Protein AF-A0A0N4X5S5-F1 (afdb_monomer)

Structure (mmCIF, N/CA/C/O backbone):
data_AF-A0A0N4X5S5-F1
#
_entry.id   AF-A0A0N4X5S5-F1
#
loop_
_atom_site.group_PDB
_atom_site.id
_atom_site.type_symbol
_atom_site.label_atom_id
_atom_site.label_alt_id
_atom_site.label_comp_id
_atom_site.label_asym_id
_atom_site.label_entity_id
_atom_site.label_seq_id
_atom_site.pdbx_PDB_ins_code
_atom_site.Cartn_x
_atom_site.Cartn_y
_atom_site.Cartn_z
_atom_site.occupancy
_atom_site.B_iso_or_equiv
_atom_site.auth_seq_id
_atom_site.auth_comp_id
_atom_site.auth_asym_id
_atom_site.auth_atom_id
_atom_site.pdbx_PDB_model_num
ATOM 1 N N . LEU A 1 1 ? -93.868 33.308 18.381 1.00 47.59 1 LEU A N 1
ATOM 2 C CA . LEU A 1 1 ? -93.557 31.931 17.943 1.00 47.59 1 LEU A CA 1
ATOM 3 C C . LEU A 1 1 ? -93.140 31.951 16.475 1.00 47.59 1 LEU A C 1
ATOM 5 O O . LEU A 1 1 ? -93.977 32.289 15.654 1.00 47.59 1 LEU A O 1
ATOM 9 N N . ALA A 1 2 ? -91.880 31.619 16.180 1.00 35.88 2 ALA A N 1
ATOM 10 C CA . ALA A 1 2 ? -91.404 30.856 15.012 1.00 35.88 2 ALA A CA 1
ATOM 11 C C . ALA A 1 2 ? -89.871 30.658 15.165 1.00 35.88 2 ALA A C 1
ATOM 13 O O . ALA A 1 2 ? -89.219 31.584 15.652 1.00 35.88 2 ALA A O 1
ATOM 14 N N . PRO A 1 3 ? -89.287 29.486 14.841 1.00 42.28 3 PRO A N 1
ATOM 15 C CA . PRO A 1 3 ? -87.918 29.130 15.219 1.00 42.28 3 PRO A CA 1
ATOM 16 C C . PRO A 1 3 ? -86.867 29.474 14.148 1.00 42.28 3 PRO A C 1
ATOM 18 O O . PRO A 1 3 ? -87.137 29.455 12.951 1.00 42.28 3 PRO A O 1
ATOM 21 N N . SER A 1 4 ? -85.646 29.759 14.612 1.00 39.09 4 SER A N 1
ATOM 22 C CA . SER A 1 4 ? -84.446 30.024 13.806 1.00 39.09 4 SER A CA 1
ATOM 23 C C . SER A 1 4 ? -83.928 28.745 13.134 1.00 39.09 4 SER A C 1
ATOM 25 O O . SER A 1 4 ? -83.762 27.715 13.790 1.00 39.09 4 SER A O 1
ATOM 27 N N . ILE A 1 5 ? -83.679 28.807 11.822 1.00 48.16 5 ILE A N 1
ATOM 28 C CA . ILE A 1 5 ? -83.223 27.675 11.008 1.00 48.16 5 ILE A CA 1
ATOM 29 C C . ILE A 1 5 ? -81.696 27.554 11.081 1.00 48.16 5 ILE A C 1
ATOM 31 O O . ILE A 1 5 ? -80.940 28.465 10.752 1.00 48.16 5 ILE A O 1
ATOM 35 N N . SER A 1 6 ? -81.280 26.365 11.508 1.00 49.44 6 SER A N 1
ATOM 36 C CA . SER A 1 6 ? -79.923 25.834 11.620 1.00 49.44 6 SER A CA 1
ATOM 37 C C . SER A 1 6 ? -79.127 25.882 10.308 1.00 49.44 6 SER A C 1
ATOM 39 O O . SER A 1 6 ? -79.422 25.138 9.374 1.00 49.44 6 SER A O 1
ATOM 41 N N . GLY A 1 7 ? -78.023 26.632 10.297 1.00 42.47 7 GLY A N 1
ATOM 42 C CA . GLY A 1 7 ? -76.936 26.487 9.326 1.00 42.47 7 GLY A CA 1
ATOM 43 C C . GLY A 1 7 ? -75.689 25.904 9.995 1.00 42.47 7 GLY A C 1
ATOM 44 O O . GLY A 1 7 ? -74.852 26.649 10.501 1.00 42.47 7 GLY A O 1
ATOM 45 N N . LYS A 1 8 ? -75.542 24.573 10.022 1.00 47.47 8 LYS A N 1
ATOM 46 C CA . LYS A 1 8 ? -74.295 23.926 10.468 1.00 47.47 8 LYS A CA 1
ATOM 47 C C . LYS A 1 8 ? -73.219 24.129 9.400 1.00 47.47 8 LYS A C 1
ATOM 49 O O . LYS A 1 8 ? -73.196 23.430 8.392 1.00 47.47 8 LYS A O 1
ATOM 54 N N . ARG A 1 9 ? -72.309 25.076 9.630 1.00 46.56 9 ARG A N 1
ATOM 55 C CA . ARG A 1 9 ? -71.082 25.226 8.838 1.00 46.56 9 ARG A CA 1
ATOM 56 C C . ARG A 1 9 ? -70.149 24.056 9.165 1.00 46.56 9 ARG A C 1
ATOM 58 O O . ARG A 1 9 ? -69.633 23.968 10.277 1.00 46.56 9 ARG A O 1
ATOM 65 N N . MET A 1 10 ? -69.975 23.140 8.214 1.00 41.19 10 MET A N 1
ATOM 66 C CA . MET A 1 10 ? -69.035 22.021 8.309 1.00 41.19 10 MET A CA 1
ATOM 67 C C . MET A 1 10 ? -67.613 22.572 8.480 1.00 41.19 10 MET A C 1
ATOM 69 O O . MET A 1 10 ? -67.141 23.364 7.664 1.00 41.19 10 MET A O 1
ATOM 73 N N . ARG A 1 11 ? -66.955 22.204 9.582 1.00 48.44 11 ARG A N 1
ATOM 74 C CA . ARG A 1 11 ? -65.577 22.597 9.884 1.00 48.44 11 ARG A CA 1
ATOM 75 C C . ARG A 1 11 ? -64.649 21.724 9.033 1.00 48.44 11 ARG A C 1
ATOM 77 O O . ARG A 1 11 ? -64.509 20.538 9.303 1.00 48.44 11 ARG A O 1
ATOM 84 N N . VAL A 1 12 ? -64.061 22.300 7.987 1.00 49.59 12 VAL A N 1
ATOM 85 C CA . VAL A 1 12 ? -62.949 21.689 7.246 1.00 49.59 12 VAL A CA 1
ATOM 86 C C . VAL A 1 12 ? -61.652 22.068 7.949 1.00 49.59 12 VAL A C 1
ATOM 88 O O . VAL A 1 12 ? -61.267 23.235 7.951 1.00 49.59 12 VAL A O 1
ATOM 91 N N . GLU A 1 13 ? -61.009 21.097 8.596 1.00 46.75 13 GLU A N 1
ATOM 92 C CA . GLU A 1 13 ? -59.656 21.282 9.121 1.00 46.75 13 GLU A CA 1
ATOM 93 C C . GLU A 1 13 ? -58.636 21.081 7.992 1.00 46.75 13 GLU A C 1
ATOM 95 O O . GLU A 1 13 ? -58.776 20.142 7.201 1.00 46.75 13 GLU A O 1
ATOM 100 N N . PRO A 1 14 ? -57.622 21.954 7.871 1.00 50.28 14 PRO A N 1
ATOM 101 C CA . PRO A 1 14 ? -56.603 21.797 6.849 1.00 50.28 14 PRO A CA 1
ATOM 102 C C . PRO A 1 14 ? -55.792 20.526 7.122 1.00 50.28 14 PRO A C 1
ATOM 104 O O . PRO A 1 14 ? -55.225 20.346 8.200 1.00 50.28 14 PRO A O 1
ATOM 107 N N . ILE A 1 15 ? -55.714 19.649 6.121 1.00 47.47 15 ILE A N 1
ATOM 108 C CA . ILE A 1 15 ? -54.842 18.475 6.153 1.00 47.47 15 ILE A CA 1
ATOM 109 C C . ILE A 1 15 ? -53.401 18.992 6.155 1.00 47.47 15 ILE A C 1
ATOM 111 O O . ILE A 1 15 ? -52.906 19.496 5.148 1.00 47.47 15 ILE A O 1
ATOM 115 N N . SER A 1 16 ? -52.723 18.893 7.299 1.00 51.44 16 SER A N 1
ATOM 116 C CA . SER A 1 16 ? -51.301 19.215 7.395 1.00 51.44 16 SER A CA 1
ATOM 117 C C . SER A 1 16 ? -50.502 18.106 6.714 1.00 51.44 16 SER A C 1
ATOM 119 O O . SER A 1 16 ? -50.190 17.074 7.313 1.00 51.44 16 SER A O 1
ATOM 121 N N . ILE A 1 17 ? -50.192 18.300 5.432 1.00 56.28 17 ILE A N 1
ATOM 122 C CA . ILE A 1 17 ? -49.248 17.442 4.720 1.00 56.28 17 ILE A CA 1
ATOM 123 C C . ILE A 1 17 ? -47.858 17.793 5.250 1.00 56.28 17 ILE A C 1
ATOM 125 O O . ILE A 1 17 ? -47.229 18.760 4.823 1.00 56.28 17 ILE A O 1
ATOM 129 N N . LYS A 1 18 ? -47.371 17.014 6.221 1.00 48.72 18 LYS A N 1
ATOM 130 C CA . LYS A 1 18 ? -45.973 17.083 6.651 1.00 48.72 18 LYS A CA 1
ATOM 131 C C . LYS A 1 18 ? -45.097 16.582 5.505 1.00 48.72 18 LYS A C 1
ATOM 133 O O . LYS A 1 18 ? -44.875 15.381 5.365 1.00 48.72 18 LYS A O 1
ATOM 138 N N . HIS A 1 19 ? -44.588 17.503 4.693 1.00 56.31 19 HIS A N 1
ATOM 139 C CA . HIS A 1 19 ? -43.479 17.221 3.791 1.00 56.31 19 HIS A CA 1
ATOM 140 C C . HIS A 1 19 ? -42.262 16.884 4.658 1.00 56.31 19 HIS A C 1
ATOM 142 O O . HIS A 1 19 ? -41.622 17.763 5.232 1.00 56.31 19 HIS A O 1
ATOM 148 N N . LYS A 1 20 ? -41.974 15.589 4.819 1.00 52.88 20 LYS A N 1
ATOM 149 C CA . LYS A 1 20 ? -40.752 15.129 5.475 1.0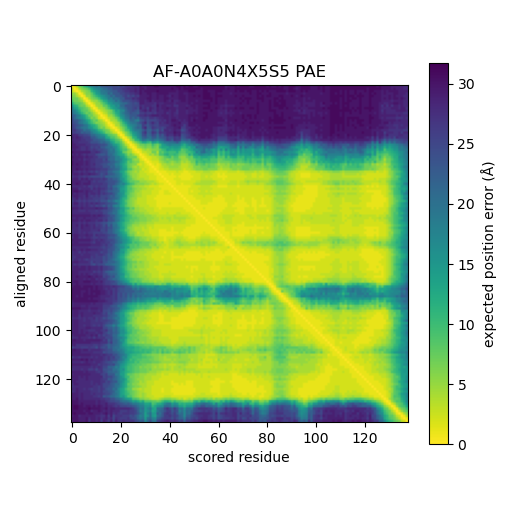0 52.88 20 LYS A CA 1
ATOM 150 C C . LYS A 1 20 ? -39.596 15.439 4.524 1.00 52.88 20 LYS A C 1
ATOM 152 O O . LYS A 1 20 ? -39.409 14.719 3.545 1.00 52.88 20 LYS A O 1
ATOM 157 N N . SER A 1 21 ? -38.888 16.542 4.781 1.00 59.47 21 SER A N 1
ATOM 158 C CA . SER A 1 21 ? -37.667 16.889 4.050 1.00 59.47 21 SER A CA 1
ATOM 159 C C . SER A 1 21 ? -36.728 15.685 4.058 1.00 59.47 21 SER A C 1
ATOM 161 O O . SER A 1 21 ? -36.494 15.083 5.110 1.00 59.47 21 SER A O 1
ATOM 163 N N . ARG A 1 22 ? -36.232 15.293 2.883 1.00 58.66 22 ARG A N 1
ATOM 164 C CA . ARG A 1 22 ? -35.290 14.177 2.712 1.00 58.66 22 ARG A CA 1
ATOM 165 C C . ARG A 1 22 ? -33.859 14.640 2.987 1.00 58.66 22 ARG A C 1
ATOM 167 O O . ARG A 1 22 ? -32.950 14.275 2.255 1.00 58.66 22 ARG A O 1
ATOM 174 N N . ASP A 1 23 ? -33.657 15.396 4.058 1.00 61.41 23 ASP A N 1
ATOM 175 C CA . ASP A 1 23 ? -32.319 15.762 4.514 1.00 61.41 23 ASP A CA 1
ATOM 176 C C . ASP A 1 23 ? -31.816 14.672 5.460 1.00 61.41 23 ASP A C 1
ATOM 178 O O . ASP A 1 23 ? -31.733 14.830 6.677 1.00 61.41 23 ASP A O 1
ATOM 182 N N . THR A 1 24 ? -31.529 13.496 4.901 1.00 64.50 24 THR A N 1
ATOM 183 C CA . THR A 1 24 ? -30.734 12.486 5.604 1.00 64.50 24 THR A CA 1
ATOM 184 C C . THR A 1 24 ? -29.290 12.970 5.651 1.00 64.50 24 THR A C 1
ATOM 186 O O . THR A 1 24 ? -28.489 12.644 4.778 1.00 64.50 24 THR A O 1
ATOM 189 N N . GLN A 1 25 ? -28.963 13.781 6.656 1.00 67.69 25 GLN A N 1
ATOM 190 C CA . GLN A 1 25 ? -27.583 14.138 6.958 1.00 67.69 25 GLN A CA 1
ATOM 191 C C . GLN A 1 25 ? -26.925 12.977 7.713 1.00 67.69 25 GLN A C 1
ATOM 193 O O . GLN A 1 25 ? -27.237 12.714 8.876 1.00 67.69 25 GLN A O 1
ATOM 198 N N . THR A 1 26 ? -26.017 12.260 7.052 1.00 71.88 26 THR A N 1
ATOM 199 C CA . THR A 1 26 ? -25.211 11.217 7.698 1.00 71.88 26 THR A CA 1
ATOM 200 C C . THR A 1 26 ? -24.142 11.881 8.561 1.00 71.88 26 THR A C 1
ATOM 202 O O . THR A 1 26 ? -23.168 12.423 8.044 1.00 71.88 26 THR A O 1
ATOM 205 N N . SER A 1 27 ? -24.319 11.847 9.882 1.00 77.94 27 SER A N 1
ATOM 206 C CA . SER A 1 27 ? -23.278 12.258 10.826 1.00 77.94 27 SER A CA 1
ATOM 207 C C . SER A 1 27 ? -22.281 11.114 11.000 1.00 77.94 27 SER A C 1
ATOM 209 O O . SER A 1 27 ? -22.614 10.063 11.552 1.00 77.94 27 SER A O 1
ATOM 211 N N . VAL A 1 28 ? -21.066 11.293 10.485 1.00 76.81 28 VAL A N 1
ATOM 212 C CA . VAL A 1 28 ? -19.975 10.326 10.635 1.00 76.81 28 VAL A CA 1
ATOM 213 C C . VAL A 1 28 ? -19.130 10.754 11.829 1.00 76.81 28 VAL A C 1
ATOM 215 O O . VAL A 1 28 ? -18.488 11.799 11.807 1.00 76.81 28 VAL A O 1
ATOM 218 N N . GLY A 1 29 ? -19.145 9.950 12.892 1.00 78.94 29 GLY A N 1
ATOM 219 C CA . GLY A 1 29 ? -18.269 10.174 14.039 1.00 78.94 29 GLY A CA 1
ATOM 220 C C . GLY A 1 29 ? -16.797 9.982 13.668 1.00 78.94 29 GLY A C 1
ATOM 221 O O . GLY A 1 29 ? -16.471 9.163 12.810 1.00 78.94 29 GLY A O 1
ATOM 222 N N . LEU A 1 30 ? -15.896 10.682 14.359 1.00 73.88 30 LEU A N 1
ATOM 223 C CA . LEU A 1 30 ? -14.444 10.601 14.127 1.00 73.88 30 LEU A CA 1
ATOM 224 C C . LEU A 1 30 ? -13.908 9.160 14.201 1.00 73.88 30 LEU A C 1
ATOM 226 O O . LEU A 1 30 ? -13.102 8.745 13.378 1.00 73.88 30 LEU A O 1
ATOM 230 N N . THR A 1 31 ? -14.425 8.356 15.131 1.00 76.38 31 THR A N 1
ATOM 231 C CA . THR A 1 31 ? -14.063 6.935 15.270 1.00 76.38 31 THR A CA 1
ATOM 232 C C . THR A 1 31 ? -14.542 6.074 14.101 1.00 76.38 31 THR A C 1
ATOM 234 O O . THR A 1 31 ? -13.938 5.048 13.793 1.00 76.38 31 THR A O 1
ATOM 237 N N . THR A 1 32 ? -15.629 6.475 13.439 1.00 78.81 32 THR A N 1
ATOM 238 C CA . THR A 1 32 ? -16.116 5.831 12.216 1.00 78.81 32 THR A CA 1
ATOM 239 C C . THR A 1 32 ? -15.230 6.208 11.031 1.00 78.81 32 THR A C 1
ATOM 241 O O . THR A 1 32 ? -14.942 5.342 10.206 1.00 78.81 32 THR A O 1
ATOM 244 N N . MET A 1 33 ? -14.741 7.454 10.976 1.00 80.25 33 MET A N 1
ATOM 245 C CA . MET A 1 33 ? -13.810 7.908 9.933 1.00 80.25 33 MET A CA 1
ATOM 246 C C . MET A 1 33 ? -12.498 7.116 9.943 1.00 80.25 33 MET A C 1
ATOM 248 O O . MET A 1 33 ? -12.001 6.772 8.876 1.00 80.25 33 MET A O 1
ATOM 252 N N . ASP A 1 34 ? -11.998 6.718 11.119 1.00 82.69 34 ASP A N 1
ATOM 253 C CA . ASP A 1 34 ? -10.807 5.858 11.243 1.00 82.69 34 ASP A CA 1
ATOM 254 C C . ASP A 1 34 ? -10.952 4.490 10.555 1.00 82.69 34 ASP A C 1
ATOM 256 O O . ASP A 1 34 ? -9.960 3.802 10.320 1.00 82.69 34 ASP A O 1
ATOM 260 N N . ARG A 1 35 ? -12.175 4.073 10.217 1.00 83.69 35 ARG A N 1
ATOM 261 C CA . ARG A 1 35 ? -12.453 2.806 9.525 1.00 83.69 35 ARG A CA 1
ATOM 262 C C . ARG A 1 35 ? -12.806 2.991 8.050 1.00 83.69 35 ARG A C 1
ATOM 264 O O . ARG A 1 35 ? -13.044 1.996 7.367 1.00 83.69 35 ARG A O 1
ATOM 271 N N . MET A 1 36 ? -12.854 4.226 7.554 1.00 91.56 36 MET A N 1
ATOM 272 C CA . MET A 1 36 ? -13.132 4.506 6.147 1.00 91.56 36 MET A CA 1
ATOM 273 C C . MET A 1 36 ? -11.857 4.316 5.328 1.00 91.56 36 MET A C 1
ATOM 275 O O . MET A 1 36 ? -10.839 4.940 5.601 1.00 91.56 36 MET A O 1
ATOM 279 N N . VAL A 1 37 ? -11.909 3.433 4.332 1.00 95.25 37 VAL A N 1
ATOM 280 C CA . VAL A 1 37 ? -10.754 3.122 3.484 1.00 95.25 37 VAL A CA 1
ATOM 281 C C . VAL A 1 37 ? -10.615 4.176 2.389 1.00 95.25 37 VAL A C 1
ATOM 283 O O . VAL A 1 37 ? -11.493 4.302 1.536 1.00 95.25 37 VAL A O 1
ATOM 286 N N . SER A 1 38 ? -9.500 4.899 2.390 1.00 95.88 38 SER A N 1
ATOM 287 C CA . SER A 1 38 ? -9.094 5.776 1.294 1.00 95.88 38 SER A CA 1
ATOM 288 C C . SER A 1 38 ? -8.605 4.941 0.112 1.00 95.88 38 SER A C 1
ATOM 290 O O . SER A 1 38 ? -7.698 4.120 0.254 1.00 95.88 38 SER A O 1
ATOM 292 N N . ILE A 1 39 ? -9.200 5.171 -1.059 1.00 96.50 39 ILE A N 1
ATOM 293 C CA . ILE A 1 39 ? -8.786 4.572 -2.340 1.00 96.50 39 ILE A CA 1
ATOM 294 C C . ILE A 1 39 ? -8.086 5.589 -3.257 1.00 96.50 39 ILE A C 1
ATOM 296 O O . ILE A 1 39 ? -7.273 5.209 -4.100 1.00 96.50 39 ILE A O 1
ATOM 300 N N . GLU A 1 40 ? -8.356 6.875 -3.040 1.00 94.25 40 GLU A N 1
ATOM 301 C CA . GLU A 1 40 ? -7.746 8.037 -3.694 1.00 94.25 40 GLU A CA 1
ATOM 302 C C . GLU A 1 40 ? -7.153 8.958 -2.633 1.00 94.25 40 GLU A C 1
ATOM 304 O O . GLU A 1 40 ? -7.461 8.805 -1.447 1.00 94.25 40 GLU A O 1
ATOM 309 N N . ASP A 1 41 ? -6.277 9.867 -3.068 1.00 92.62 41 ASP A N 1
ATOM 310 C CA . ASP A 1 41 ? -5.621 10.869 -2.220 1.00 92.62 41 ASP A CA 1
ATOM 311 C C . ASP A 1 41 ? -5.054 10.279 -0.920 1.00 92.62 41 ASP A C 1
ATOM 313 O O . ASP A 1 41 ? -5.235 10.806 0.177 1.00 92.62 41 ASP A O 1
ATOM 317 N N . ILE A 1 42 ? -4.382 9.130 -1.050 1.00 96.50 42 ILE A N 1
ATOM 318 C CA . ILE A 1 42 ? -3.788 8.420 0.079 1.00 96.50 42 ILE A CA 1
ATOM 319 C C . ILE A 1 42 ? -2.640 9.262 0.635 1.00 96.50 42 ILE A C 1
ATOM 321 O O . ILE A 1 42 ? -1.618 9.463 -0.024 1.00 96.50 42 ILE A O 1
ATOM 325 N N . ILE A 1 43 ? -2.814 9.711 1.872 1.00 95.81 43 ILE A N 1
ATOM 326 C CA . ILE A 1 43 ? -1.855 10.519 2.618 1.00 95.81 43 ILE A CA 1
ATOM 327 C C . ILE A 1 43 ? -1.516 9.844 3.948 1.00 95.81 43 ILE A C 1
ATOM 329 O O . ILE A 1 43 ? -2.075 8.809 4.319 1.00 95.81 43 ILE A O 1
ATOM 333 N N . GLU A 1 44 ? -0.574 10.423 4.683 1.00 97.06 44 GLU A N 1
ATOM 334 C CA . GLU A 1 44 ? -0.297 9.998 6.052 1.00 97.06 44 GLU A CA 1
ATOM 335 C C . GLU A 1 44 ? -1.555 10.137 6.919 1.00 97.06 44 GLU A C 1
ATOM 337 O O . GLU A 1 44 ? -2.286 11.125 6.850 1.00 97.06 44 GLU A O 1
ATOM 342 N N . GLY A 1 45 ? -1.839 9.111 7.717 1.00 94.69 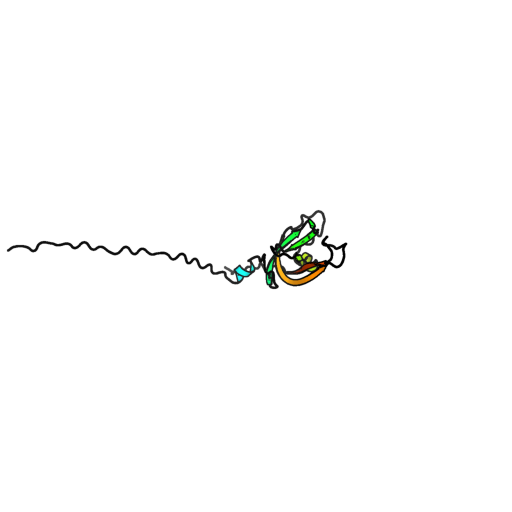45 GLY A N 1
ATOM 343 C CA . GLY A 1 45 ? -3.062 9.000 8.502 1.00 94.69 45 GLY A CA 1
ATOM 344 C C . GLY A 1 45 ? -4.255 8.400 7.752 1.00 94.69 45 GLY A C 1
ATOM 345 O O . GLY A 1 45 ? -5.244 8.073 8.408 1.00 94.69 45 GLY A O 1
ATOM 346 N N . SER A 1 46 ? -4.190 8.185 6.435 1.00 95.69 46 SER A N 1
ATOM 347 C CA . SER A 1 46 ? -5.256 7.486 5.709 1.00 95.69 46 SER A CA 1
ATOM 348 C C . SER A 1 46 ? -5.374 6.033 6.169 1.00 95.69 46 SER A C 1
ATOM 350 O O . SER A 1 46 ? -4.381 5.305 6.268 1.00 95.69 46 SER A O 1
ATOM 352 N N . THR A 1 47 ? -6.606 5.588 6.402 1.00 96.56 47 THR A N 1
ATOM 353 C CA . THR A 1 47 ? -6.918 4.167 6.562 1.00 96.56 47 THR A CA 1
ATOM 354 C C . THR A 1 47 ? -6.966 3.520 5.186 1.00 96.56 47 THR A C 1
ATOM 356 O O . THR A 1 47 ? -7.627 4.017 4.280 1.00 96.56 47 THR A O 1
ATOM 359 N N . VAL A 1 48 ? -6.243 2.418 5.005 1.00 97.31 48 VAL A N 1
ATOM 360 C CA . VAL A 1 48 ? -6.012 1.798 3.695 1.00 97.31 48 VAL A CA 1
ATOM 361 C C . VAL A 1 48 ? -6.209 0.290 3.744 1.00 97.31 48 VAL A C 1
ATOM 363 O O . VAL A 1 48 ? -6.036 -0.351 4.784 1.00 97.31 48 VAL A O 1
ATOM 366 N N . LEU A 1 49 ? -6.550 -0.285 2.592 1.00 97.31 49 LEU A N 1
ATOM 367 C CA . LEU A 1 49 ? -6.602 -1.728 2.396 1.00 97.31 49 LEU A CA 1
ATOM 368 C C . LEU A 1 49 ? -5.288 -2.199 1.770 1.00 97.31 49 LEU A C 1
ATOM 370 O O . LEU A 1 49 ? -4.981 -1.874 0.625 1.00 97.31 49 LEU A O 1
ATOM 374 N N . VAL A 1 50 ? -4.520 -2.979 2.525 1.00 97.50 50 VAL A N 1
ATOM 375 C CA . VAL A 1 50 ? -3.308 -3.644 2.046 1.00 97.50 50 VAL A CA 1
ATOM 376 C C . VAL A 1 50 ? -3.706 -4.985 1.442 1.00 97.50 50 VAL A C 1
ATOM 378 O O . VAL A 1 50 ? -4.369 -5.780 2.108 1.00 97.50 50 VAL A O 1
ATOM 381 N N . ILE A 1 51 ? -3.282 -5.249 0.209 1.00 96.81 51 ILE A N 1
ATOM 382 C CA . ILE A 1 51 ? -3.566 -6.480 -0.532 1.00 96.81 51 ILE A CA 1
ATOM 383 C C . ILE A 1 51 ? -2.286 -7.101 -1.081 1.00 96.81 51 ILE A C 1
ATOM 385 O O . ILE A 1 51 ? -1.347 -6.405 -1.465 1.00 96.81 51 ILE A O 1
ATOM 389 N N . TRP A 1 52 ? -2.246 -8.426 -1.126 1.00 95.31 52 TRP A N 1
ATOM 390 C CA . TRP A 1 52 ? -1.217 -9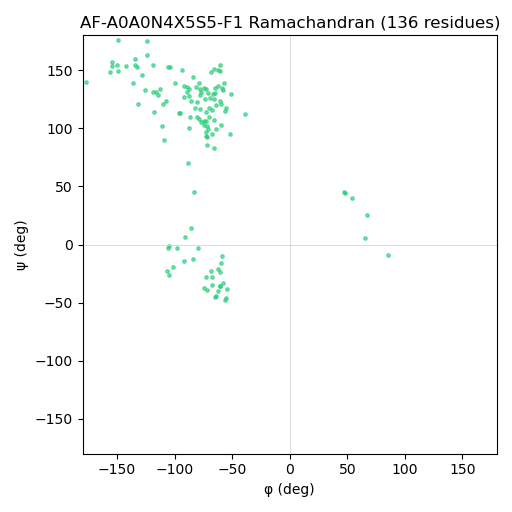.158 -1.845 1.00 95.31 52 TRP A CA 1
ATOM 391 C C . TRP A 1 52 ? -1.445 -9.047 -3.357 1.00 95.31 52 TRP A C 1
ATOM 393 O O . TRP A 1 52 ? -2.566 -9.229 -3.832 1.00 95.31 52 TRP A O 1
ATOM 403 N N . ASN A 1 53 ? -0.383 -8.766 -4.112 1.00 94.00 53 ASN A N 1
ATOM 404 C CA . ASN A 1 53 ? -0.410 -8.728 -5.568 1.00 94.00 53 ASN A CA 1
ATOM 405 C C . ASN A 1 53 ? 0.543 -9.785 -6.144 1.00 94.00 53 ASN A C 1
ATOM 407 O O . ASN A 1 53 ? 1.761 -9.661 -6.008 1.00 94.00 53 ASN A O 1
ATOM 411 N N . ASP A 1 54 ? -0.003 -10.796 -6.824 1.00 91.38 54 ASP A N 1
ATOM 412 C CA . ASP A 1 54 ? 0.786 -11.899 -7.390 1.00 91.38 54 ASP A CA 1
ATOM 413 C C . ASP A 1 54 ? 1.697 -11.466 -8.542 1.00 91.38 54 ASP A C 1
ATOM 415 O O . ASP A 1 54 ? 2.816 -11.960 -8.656 1.00 91.38 54 ASP A O 1
ATOM 419 N N . ARG A 1 55 ? 1.266 -10.498 -9.363 1.00 91.38 55 ARG A N 1
ATOM 420 C CA . ARG A 1 55 ? 2.058 -10.000 -10.501 1.00 91.38 55 ARG A CA 1
ATOM 421 C C . ARG A 1 55 ? 3.366 -9.365 -10.040 1.00 91.38 55 ARG A C 1
ATOM 423 O O . ARG A 1 55 ? 4.390 -9.533 -10.693 1.00 91.38 55 ARG A O 1
ATOM 430 N N . HIS A 1 56 ? 3.313 -8.620 -8.941 1.00 92.50 56 HIS A N 1
ATOM 431 C CA . HIS A 1 56 ? 4.481 -7.946 -8.378 1.00 92.50 56 HIS A CA 1
ATOM 432 C C . HIS A 1 56 ? 5.127 -8.713 -7.222 1.00 92.50 56 HIS A C 1
ATOM 434 O O . HIS A 1 56 ? 6.135 -8.252 -6.691 1.00 92.50 56 HIS A O 1
ATOM 440 N N . ASN A 1 57 ? 4.545 -9.847 -6.812 1.00 91.69 57 ASN A N 1
ATOM 441 C CA . ASN A 1 57 ? 4.975 -10.643 -5.664 1.00 91.69 57 ASN A CA 1
ATOM 442 C C . ASN A 1 57 ? 5.214 -9.771 -4.409 1.00 91.69 57 ASN A C 1
ATOM 444 O O . ASN A 1 57 ? 6.237 -9.884 -3.728 1.00 91.69 57 ASN A O 1
ATOM 448 N N . ALA A 1 58 ? 4.290 -8.843 -4.142 1.00 94.31 58 ALA A N 1
ATOM 449 C CA . ALA A 1 58 ? 4.425 -7.840 -3.089 1.00 94.31 58 ALA A CA 1
ATOM 450 C C . ALA A 1 58 ? 3.066 -7.424 -2.511 1.00 94.31 58 ALA A C 1
ATOM 452 O O . ALA A 1 58 ? 2.042 -7.473 -3.192 1.00 94.31 58 ALA A O 1
ATOM 453 N N . TYR A 1 59 ? 3.071 -6.948 -1.262 1.00 96.81 59 TYR A N 1
ATOM 454 C CA . TYR A 1 59 ? 1.916 -6.254 -0.695 1.00 96.81 59 TYR A CA 1
ATOM 455 C C . TYR A 1 59 ? 1.850 -4.814 -1.204 1.00 96.81 59 TYR A C 1
ATOM 457 O O . TYR A 1 59 ? 2.850 -4.090 -1.216 1.00 96.81 59 TYR A O 1
ATOM 465 N N . MET A 1 60 ? 0.655 -4.402 -1.609 1.00 97.56 60 MET A N 1
ATOM 466 C CA . MET A 1 60 ? 0.362 -3.092 -2.179 1.00 97.56 60 MET A CA 1
ATOM 467 C C . MET A 1 60 ? -0.898 -2.507 -1.544 1.00 97.56 60 MET A C 1
ATOM 469 O O . MET A 1 60 ? -1.710 -3.244 -0.987 1.00 97.56 60 MET A O 1
ATOM 473 N N . LEU A 1 61 ? -1.080 -1.192 -1.630 1.00 97.88 61 LEU A N 1
ATOM 474 C CA . LEU A 1 61 ? -2.365 -0.587 -1.278 1.00 97.88 61 LEU A CA 1
ATOM 475 C C . LEU A 1 61 ? -3.362 -0.774 -2.421 1.00 97.88 61 LEU A C 1
ATOM 477 O O . LEU A 1 61 ? -3.009 -0.601 -3.590 1.00 97.88 61 LEU A O 1
ATOM 481 N N . PHE A 1 62 ? -4.610 -1.085 -2.085 1.00 97.38 62 PHE A N 1
ATOM 482 C CA . PHE A 1 62 ? -5.716 -0.978 -3.026 1.00 97.38 62 PHE A CA 1
ATOM 483 C C . PHE A 1 62 ? -6.035 0.503 -3.255 1.00 97.38 62 PHE A C 1
ATOM 485 O O . PHE A 1 62 ? -6.458 1.200 -2.335 1.00 97.38 62 PHE A O 1
ATOM 492 N N . SER A 1 63 ? -5.801 0.983 -4.473 1.00 96.19 63 SER A N 1
ATOM 493 C CA . SER A 1 63 ? -5.972 2.385 -4.843 1.00 96.19 63 SER A CA 1
ATOM 494 C C . SER A 1 63 ? -6.382 2.511 -6.309 1.00 96.19 63 SER A C 1
ATOM 496 O O . SER A 1 63 ? -5.965 1.694 -7.132 1.00 96.19 63 SER A O 1
ATOM 498 N N . SER A 1 64 ? -7.160 3.545 -6.634 1.00 94.25 64 SER A N 1
ATOM 499 C CA . SER A 1 64 ? -7.432 3.979 -8.015 1.00 94.25 64 SER A CA 1
ATOM 500 C C . SER A 1 64 ? -6.435 5.031 -8.522 1.00 94.25 64 SER A C 1
ATOM 502 O O . SER A 1 64 ? -6.589 5.545 -9.628 1.00 94.25 64 SER A O 1
ATOM 504 N N . SER A 1 65 ? -5.384 5.336 -7.752 1.00 92.00 65 SER A N 1
ATOM 505 C CA . SER A 1 65 ? -4.309 6.238 -8.170 1.00 92.00 65 SER A CA 1
ATOM 506 C C . SER A 1 65 ? -3.577 5.730 -9.416 1.00 92.00 65 SER A C 1
ATOM 508 O O . SER A 1 65 ? -3.374 4.530 -9.603 1.00 92.00 65 SER A O 1
ATOM 510 N N . ALA A 1 66 ? -3.079 6.667 -10.227 1.00 90.62 66 ALA A N 1
ATOM 511 C CA . ALA A 1 66 ? -2.189 6.369 -11.348 1.00 90.62 66 ALA A CA 1
ATOM 512 C C . ALA A 1 66 ? -0.853 5.740 -10.903 1.00 90.62 66 ALA A C 1
ATOM 514 O O . ALA A 1 66 ? -0.176 5.090 -11.701 1.00 90.62 66 ALA A O 1
ATOM 515 N N . TYR A 1 67 ? -0.465 5.929 -9.637 1.00 93.69 67 TYR A N 1
ATOM 516 C CA . TYR A 1 67 ? 0.771 5.391 -9.082 1.00 93.69 67 TYR A CA 1
ATOM 517 C C . TYR A 1 67 ? 0.524 4.115 -8.275 1.00 93.69 67 TYR A C 1
ATOM 519 O O . TYR A 1 67 ? -0.398 4.011 -7.467 1.00 93.69 67 TYR A O 1
ATOM 527 N N . SER A 1 68 ? 1.420 3.144 -8.444 1.00 95.75 68 SER A N 1
ATOM 528 C CA . SER A 1 68 ? 1.453 1.942 -7.610 1.00 95.75 68 SER A CA 1
ATOM 529 C C . SER A 1 68 ? 2.023 2.251 -6.224 1.00 95.75 68 SER A C 1
ATOM 531 O O . SER A 1 68 ? 3.066 2.897 -6.115 1.00 95.75 68 SER A O 1
ATOM 533 N N . HIS A 1 69 ? 1.367 1.748 -5.176 1.00 97.81 69 HIS A N 1
ATOM 534 C CA . HIS A 1 69 ? 1.749 1.952 -3.776 1.00 97.81 69 HIS A CA 1
ATOM 535 C C . HIS A 1 69 ? 2.245 0.637 -3.168 1.00 97.81 69 HIS A C 1
ATOM 537 O O . HIS A 1 69 ? 1.443 -0.232 -2.830 1.00 97.81 69 HIS A O 1
ATOM 543 N N . PHE A 1 70 ? 3.559 0.477 -3.033 1.00 97.75 70 PHE A N 1
ATOM 544 C CA . PHE A 1 70 ? 4.190 -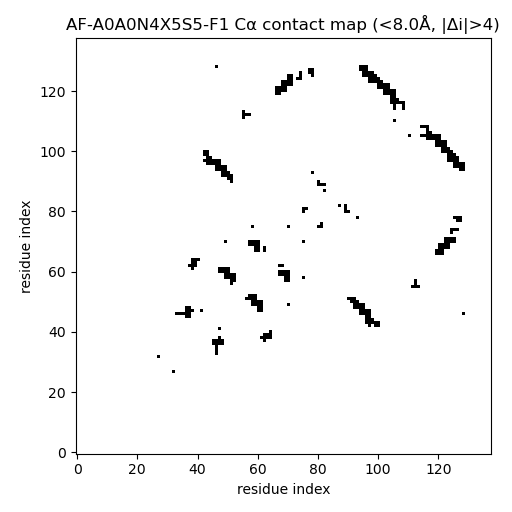0.724 -2.486 1.00 97.75 70 PHE A CA 1
ATOM 545 C C . PHE A 1 70 ? 4.402 -0.602 -0.981 1.00 97.75 70 PHE A C 1
ATOM 547 O O . PHE A 1 70 ? 5.046 0.339 -0.515 1.00 97.75 70 PHE A O 1
ATOM 554 N N . VAL A 1 71 ? 3.927 -1.584 -0.219 1.00 97.94 71 VAL A N 1
ATOM 555 C CA . VAL A 1 71 ? 4.136 -1.624 1.231 1.00 97.94 71 VAL A CA 1
ATOM 556 C C . VAL A 1 71 ? 5.561 -2.084 1.527 1.00 97.94 71 VAL A C 1
ATOM 558 O O . VAL A 1 71 ? 6.045 -3.076 0.974 1.00 97.94 71 VAL A O 1
ATOM 561 N N . LYS A 1 72 ? 6.264 -1.357 2.399 1.00 97.12 72 LYS A N 1
ATOM 562 C CA . LYS A 1 72 ? 7.634 -1.710 2.786 1.00 97.12 72 LYS A CA 1
ATOM 563 C C . LYS A 1 72 ? 7.661 -3.006 3.605 1.00 97.12 72 LYS A C 1
ATOM 565 O O . LYS A 1 72 ? 6.774 -3.293 4.403 1.00 97.12 72 LYS A O 1
ATOM 570 N N . GLU A 1 73 ? 8.747 -3.763 3.462 1.00 94.69 73 GLU A N 1
ATOM 571 C CA . GLU A 1 73 ? 8.955 -5.049 4.149 1.00 94.69 73 GLU A CA 1
ATOM 572 C C . GLU A 1 73 ? 8.903 -4.935 5.686 1.00 94.69 73 GLU A C 1
ATOM 574 O O . GLU A 1 73 ? 8.477 -5.851 6.390 1.00 94.69 73 GLU A O 1
ATOM 579 N N . SER A 1 74 ? 9.347 -3.796 6.226 1.00 96.00 74 SER A N 1
ATOM 580 C CA . SER A 1 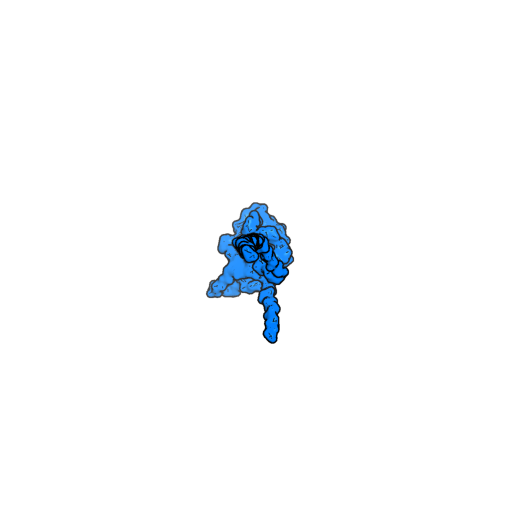74 ? 9.216 -3.437 7.643 1.00 96.00 74 SER A CA 1
ATOM 581 C C . SER A 1 74 ? 7.758 -3.474 8.10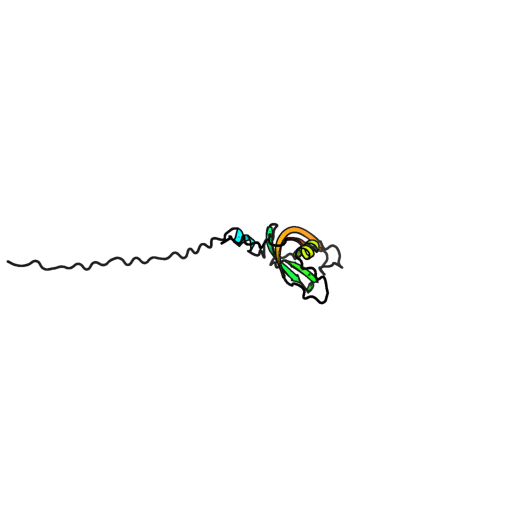3 1.00 96.00 74 SER A C 1
ATOM 583 O O . SER A 1 74 ? 7.457 -4.087 9.128 1.00 96.00 74 SER A O 1
ATOM 585 N N . SER A 1 75 ? 6.857 -2.865 7.335 1.00 97.06 75 SER A N 1
ATOM 586 C CA . SER A 1 75 ? 5.421 -2.842 7.616 1.00 97.06 75 SER A CA 1
ATOM 587 C C . SER A 1 75 ? 4.760 -4.193 7.388 1.00 97.06 75 SER A C 1
ATOM 589 O O . SER A 1 75 ? 3.961 -4.611 8.217 1.00 97.06 75 SER A O 1
ATOM 591 N N . VAL A 1 76 ? 5.146 -4.935 6.346 1.00 95.12 76 VAL A N 1
ATOM 592 C CA . VAL A 1 76 ? 4.653 -6.309 6.116 1.00 95.12 76 VAL A CA 1
ATOM 593 C C . VAL A 1 76 ? 4.907 -7.197 7.340 1.00 95.12 76 VAL A C 1
ATOM 595 O O . VAL A 1 76 ? 4.000 -7.887 7.810 1.00 95.12 76 VAL A O 1
ATOM 598 N N . ARG A 1 77 ? 6.119 -7.142 7.909 1.00 93.44 77 ARG A N 1
ATOM 599 C CA . ARG A 1 77 ? 6.455 -7.872 9.143 1.00 93.44 77 ARG A CA 1
ATOM 600 C C . ARG A 1 77 ? 5.653 -7.374 10.343 1.00 93.44 77 ARG A C 1
ATOM 602 O O . ARG A 1 77 ? 5.101 -8.187 11.077 1.00 93.44 77 ARG A O 1
ATOM 609 N N . ARG A 1 78 ? 5.544 -6.055 10.513 1.00 93.69 78 ARG A N 1
ATOM 610 C CA . ARG A 1 78 ? 4.792 -5.422 11.611 1.00 93.69 78 ARG A CA 1
ATOM 611 C C . ARG A 1 78 ? 3.303 -5.778 11.599 1.00 93.69 78 ARG A C 1
ATOM 613 O O . ARG A 1 78 ? 2.715 -5.966 12.655 1.00 93.69 78 ARG A O 1
ATOM 620 N N . LEU A 1 79 ? 2.714 -5.910 10.412 1.00 92.94 79 LEU A N 1
ATOM 621 C CA . LEU A 1 79 ? 1.317 -6.297 10.203 1.00 92.94 79 LEU A CA 1
ATOM 622 C C . LEU A 1 79 ? 1.081 -7.815 10.322 1.00 92.94 79 LEU A C 1
ATOM 624 O O . LEU A 1 79 ? -0.056 -8.269 10.187 1.00 92.94 79 LEU A O 1
ATOM 628 N N . GLY A 1 80 ? 2.133 -8.615 10.539 1.00 90.00 80 GLY A N 1
ATOM 629 C CA . GLY A 1 80 ? 2.032 -10.076 10.598 1.00 90.00 80 GLY A CA 1
ATOM 630 C C . GLY A 1 80 ? 1.673 -10.719 9.253 1.00 90.00 80 GLY A C 1
ATOM 631 O O . GLY A 1 80 ? 1.072 -11.788 9.221 1.00 90.00 80 GLY A O 1
ATOM 632 N N . LEU A 1 81 ? 1.999 -10.053 8.141 1.00 88.75 81 LEU A N 1
ATOM 633 C CA . LEU A 1 81 ? 1.706 -10.510 6.777 1.00 88.75 81 LEU A CA 1
ATOM 634 C C . LEU A 1 81 ? 2.834 -11.341 6.154 1.00 88.75 81 LEU A C 1
ATOM 636 O O . LEU A 1 81 ? 2.637 -11.979 5.115 1.00 88.75 81 LEU A O 1
ATOM 640 N N . ALA A 1 82 ? 4.021 -11.302 6.761 1.00 82.88 82 ALA A N 1
ATOM 641 C CA . ALA A 1 82 ? 5.167 -12.077 6.316 1.00 82.88 82 ALA A CA 1
ATOM 642 C C . ALA A 1 82 ? 4.863 -13.575 6.458 1.00 82.88 82 ALA A C 1
ATOM 644 O O . ALA A 1 82 ? 4.592 -14.072 7.551 1.00 82.88 82 ALA A O 1
ATOM 645 N N . THR A 1 83 ? 4.909 -14.305 5.346 1.00 72.62 83 THR A N 1
ATOM 646 C CA . THR A 1 83 ? 4.768 -15.762 5.356 1.00 72.62 83 THR A CA 1
ATOM 647 C C . THR A 1 83 ? 6.040 -16.371 5.933 1.00 72.62 83 THR A C 1
ATOM 649 O O . THR A 1 83 ? 7.074 -16.375 5.269 1.00 72.62 83 THR A O 1
ATOM 652 N N . VAL A 1 84 ? 5.973 -16.867 7.170 1.00 66.88 84 VAL A N 1
ATOM 653 C CA . VAL A 1 84 ? 7.117 -17.503 7.849 1.00 66.88 84 VAL A CA 1
ATOM 654 C C . VAL A 1 84 ? 7.411 -18.890 7.263 1.00 66.88 84 VAL A C 1
ATOM 656 O O . VAL A 1 84 ? 8.558 -19.324 7.254 1.00 66.88 84 VAL A O 1
ATOM 659 N N . PHE A 1 85 ? 6.393 -19.565 6.716 1.00 67.44 85 PHE A N 1
ATOM 660 C CA . PHE A 1 85 ? 6.515 -20.905 6.147 1.00 67.44 85 PHE A CA 1
ATOM 661 C C . PHE A 1 85 ? 5.770 -21.020 4.809 1.00 67.44 85 PHE A C 1
ATOM 663 O O . PHE A 1 85 ? 4.642 -20.530 4.718 1.00 67.44 85 PHE A O 1
ATOM 670 N N . PRO A 1 86 ? 6.337 -21.708 3.797 1.00 65.19 86 PRO A N 1
ATOM 671 C CA . PRO A 1 86 ? 5.682 -21.925 2.501 1.00 65.19 86 PRO A CA 1
ATOM 672 C C . PRO A 1 86 ? 4.360 -22.700 2.587 1.00 65.19 86 PRO A C 1
ATOM 674 O O . PRO A 1 86 ? 3.527 -22.596 1.695 1.00 65.19 86 PRO A O 1
ATOM 677 N N . SER A 1 87 ? 4.177 -23.493 3.646 1.00 68.75 87 SER A N 1
ATOM 678 C CA . SER A 1 87 ? 3.004 -24.343 3.863 1.00 68.75 87 SER A CA 1
ATOM 679 C C . SER A 1 87 ? 1.815 -23.619 4.495 1.00 68.75 87 SER A C 1
ATOM 681 O O . SER A 1 87 ? 0.719 -24.176 4.528 1.00 68.75 87 SER A O 1
ATOM 683 N N . LEU A 1 88 ? 2.008 -22.402 5.016 1.00 70.69 88 LEU A N 1
ATOM 684 C CA . LEU A 1 88 ? 0.930 -21.644 5.639 1.00 70.69 88 LEU A CA 1
ATOM 685 C C . LEU A 1 88 ? 0.205 -20.781 4.600 1.00 70.69 88 LEU A C 1
ATOM 687 O O . LEU A 1 88 ? 0.862 -20.095 3.811 1.00 70.69 88 LEU A O 1
ATOM 691 N N . PRO A 1 89 ? -1.141 -20.757 4.617 1.00 71.75 89 PRO A N 1
ATOM 692 C CA . PRO A 1 89 ? -1.901 -19.894 3.729 1.00 71.75 89 PRO A CA 1
ATOM 693 C C . PRO A 1 89 ? -1.544 -18.429 4.003 1.00 71.75 89 PRO A C 1
ATOM 695 O O . PRO A 1 89 ? -1.651 -17.937 5.129 1.00 71.75 89 PRO A O 1
ATOM 698 N N . ARG A 1 90 ? -1.095 -17.730 2.957 1.00 82.31 90 ARG A N 1
ATOM 699 C CA . ARG A 1 90 ? -0.768 -16.304 3.014 1.00 82.31 90 ARG A CA 1
ATOM 700 C C . ARG A 1 90 ? -2.019 -15.499 3.361 1.00 82.31 90 ARG A C 1
ATOM 702 O O . ARG A 1 90 ? -3.091 -15.714 2.797 1.00 82.31 90 ARG A O 1
ATOM 709 N N . ARG A 1 91 ? -1.882 -14.523 4.262 1.00 86.81 91 ARG A N 1
ATOM 710 C CA . ARG A 1 91 ? -2.954 -13.564 4.536 1.00 86.81 91 ARG A CA 1
ATOM 711 C C . ARG A 1 91 ? -3.048 -12.559 3.390 1.00 86.81 91 ARG A C 1
ATOM 713 O O . ARG A 1 91 ? -2.254 -11.635 3.314 1.00 86.81 91 ARG A O 1
ATOM 720 N N . ASN A 1 92 ? -4.039 -12.718 2.520 1.00 89.19 92 ASN A N 1
ATOM 721 C CA . ASN A 1 92 ? -4.121 -11.930 1.284 1.00 89.19 92 ASN A CA 1
ATOM 722 C C . ASN A 1 92 ? -4.414 -10.440 1.488 1.00 89.19 92 ASN A C 1
ATOM 724 O O . ASN A 1 92 ? -4.113 -9.652 0.597 1.00 89.19 92 ASN A O 1
ATOM 728 N N . T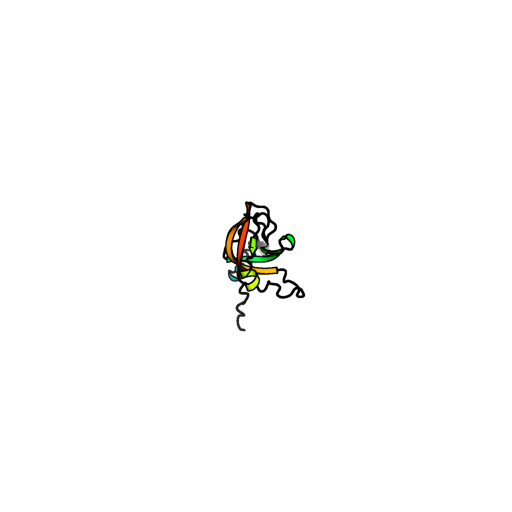RP A 1 93 ? -5.005 -10.041 2.617 1.00 94.38 93 TRP A N 1
ATOM 729 C CA . TRP A 1 93 ? -5.320 -8.640 2.877 1.00 94.38 93 TRP A CA 1
ATOM 730 C C . TRP A 1 93 ? -5.390 -8.299 4.368 1.00 94.38 93 TRP A C 1
ATOM 732 O O . TRP A 1 93 ? -5.628 -9.166 5.217 1.00 94.38 93 TRP A O 1
ATOM 742 N N . ILE A 1 94 ? -5.200 -7.018 4.680 1.00 95.00 94 ILE A N 1
ATOM 743 C CA . ILE A 1 94 ? -5.418 -6.434 6.008 1.00 95.00 94 ILE A CA 1
ATOM 744 C C . ILE A 1 94 ? -5.718 -4.936 5.876 1.00 95.00 94 ILE A C 1
ATOM 746 O O . ILE A 1 94 ? -5.287 -4.294 4.920 1.00 95.00 94 ILE A O 1
ATOM 750 N N . LEU A 1 95 ? -6.442 -4.368 6.838 1.00 95.44 95 LEU A N 1
ATOM 751 C CA . LEU A 1 95 ? -6.538 -2.917 6.973 1.00 95.44 95 LEU A CA 1
ATOM 752 C C . LEU A 1 95 ? -5.338 -2.385 7.762 1.00 95.44 95 LEU A C 1
ATOM 754 O O . LEU A 1 95 ? -4.895 -3.011 8.727 1.00 95.44 95 LEU A O 1
ATOM 758 N N . GLY A 1 96 ? -4.857 -1.204 7.400 1.00 95.69 96 GLY A N 1
ATOM 759 C CA . GLY A 1 96 ? -3.832 -0.501 8.162 1.00 95.69 96 GLY A CA 1
ATOM 760 C C . GLY A 1 96 ? -3.974 1.006 8.044 1.00 95.69 96 GLY A C 1
ATOM 761 O O . GLY A 1 96 ? -4.832 1.501 7.312 1.00 95.69 96 GLY A O 1
ATOM 762 N N . LYS A 1 97 ? -3.128 1.727 8.771 1.00 96.62 97 LYS A N 1
ATOM 763 C CA . LYS A 1 97 ? -3.058 3.185 8.719 1.00 96.62 97 LYS A CA 1
ATOM 764 C C . LYS A 1 97 ? -1.712 3.596 8.146 1.00 96.62 97 LYS A C 1
ATOM 766 O O . LYS A 1 97 ? -0.679 3.086 8.577 1.00 96.62 97 LYS A O 1
ATOM 771 N N . VAL A 1 98 ? -1.722 4.460 7.139 1.00 97.56 98 VAL A N 1
ATOM 772 C CA . VAL A 1 98 ? -0.485 4.937 6.517 1.00 97.56 98 VAL A CA 1
ATOM 773 C C . VAL A 1 98 ? 0.256 5.824 7.505 1.00 97.56 98 VAL A C 1
ATOM 775 O O . VAL A 1 98 ? -0.319 6.784 8.012 1.00 97.56 98 VAL A O 1
ATOM 778 N N . SER A 1 99 ? 1.523 5.521 7.764 1.00 97.69 99 SER A N 1
ATOM 779 C CA . SER A 1 99 ? 2.383 6.362 8.597 1.00 97.69 99 SER A CA 1
ATOM 780 C C . SER A 1 99 ? 3.401 7.157 7.800 1.00 97.69 99 SER A C 1
ATOM 782 O O . SER A 1 99 ? 3.791 8.225 8.256 1.00 97.69 99 SER A O 1
ATOM 784 N N . HIS A 1 100 ? 3.807 6.682 6.619 1.00 98.38 100 HIS A N 1
ATOM 785 C CA . HIS A 1 100 ? 4.711 7.438 5.753 1.00 98.38 100 HIS A CA 1
ATOM 786 C C . HIS A 1 100 ? 4.593 7.046 4.277 1.00 98.38 100 HIS A C 1
ATOM 788 O O . HIS A 1 100 ? 4.346 5.878 3.962 1.00 98.38 100 HIS A O 1
ATOM 794 N N . LEU A 1 101 ? 4.827 8.002 3.372 1.00 96.94 101 LEU A N 1
ATOM 795 C CA . LEU A 1 101 ? 4.804 7.818 1.916 1.00 96.94 101 LEU A CA 1
ATOM 796 C C . LEU A 1 101 ? 6.053 8.421 1.261 1.00 96.94 101 LEU A C 1
ATOM 798 O O . LEU A 1 101 ? 6.258 9.629 1.296 1.00 96.94 101 LEU A O 1
ATOM 802 N N . ASP A 1 102 ? 6.820 7.591 0.554 1.00 97.50 102 ASP A N 1
ATOM 803 C CA . ASP A 1 102 ? 7.973 8.026 -0.238 1.00 97.50 102 ASP A CA 1
ATOM 804 C C . ASP A 1 102 ? 7.696 7.902 -1.737 1.00 97.50 102 ASP A C 1
ATOM 806 O O . ASP A 1 102 ? 7.492 6.791 -2.240 1.00 97.50 102 ASP A O 1
ATOM 810 N N . LEU A 1 103 ? 7.778 9.006 -2.486 1.00 96.38 103 LEU A N 1
ATOM 811 C CA . LEU A 1 103 ? 7.770 8.951 -3.950 1.00 96.38 103 LEU A CA 1
ATOM 812 C C . LEU A 1 103 ? 9.150 8.522 -4.466 1.00 96.38 103 LEU A C 1
ATOM 814 O O . LEU A 1 103 ? 10.149 9.218 -4.296 1.00 96.38 103 LEU A O 1
ATOM 818 N N . CYS A 1 104 ? 9.199 7.372 -5.127 1.00 95.69 104 CYS A N 1
ATOM 819 C CA . CYS A 1 104 ? 10.415 6.746 -5.634 1.00 95.69 104 CYS A CA 1
ATOM 820 C C . CYS A 1 104 ? 10.377 6.605 -7.159 1.00 95.69 104 CYS A C 1
ATOM 822 O O . CYS A 1 104 ? 9.312 6.469 -7.760 1.00 95.69 104 CYS A O 1
ATOM 824 N N . ILE A 1 105 ? 11.558 6.562 -7.780 1.00 96.56 105 ILE A N 1
ATOM 825 C CA . ILE A 1 105 ? 11.729 6.276 -9.211 1.00 96.56 105 ILE A CA 1
ATOM 826 C C . ILE A 1 105 ? 12.516 4.975 -9.361 1.00 96.56 105 ILE A C 1
ATOM 828 O O . ILE A 1 105 ? 13.565 4.801 -8.733 1.00 96.56 105 ILE A O 1
ATOM 832 N N . ILE A 1 106 ? 12.027 4.061 -10.196 1.00 95.94 106 ILE A N 1
ATOM 833 C CA . ILE A 1 106 ? 12.731 2.822 -10.528 1.00 95.94 106 ILE A CA 1
ATOM 834 C C . ILE A 1 106 ? 13.954 3.145 -11.388 1.00 95.94 106 ILE A C 1
ATOM 836 O O . ILE A 1 106 ? 13.829 3.644 -12.499 1.00 95.94 106 ILE A O 1
ATOM 840 N N . ARG A 1 107 ? 15.151 2.832 -10.884 1.00 95.50 107 ARG A N 1
ATOM 841 C CA . ARG A 1 107 ? 16.422 3.086 -11.590 1.00 95.50 107 ARG A CA 1
ATOM 842 C C . ARG A 1 107 ? 17.030 1.852 -12.254 1.00 95.50 107 ARG A C 1
ATOM 844 O O . ARG A 1 107 ? 17.896 1.987 -13.107 1.00 95.50 107 ARG A O 1
ATOM 851 N N . LYS A 1 108 ? 16.621 0.650 -11.838 1.00 95.56 108 LYS A N 1
ATOM 852 C CA . LYS A 1 108 ? 17.187 -0.625 -12.303 1.00 95.56 108 LYS A CA 1
ATOM 853 C C . LYS A 1 108 ? 16.157 -1.390 -13.126 1.00 95.56 108 LYS A C 1
ATOM 855 O O . LYS A 1 108 ? 15.014 -1.510 -12.691 1.00 95.56 108 LYS A O 1
ATOM 860 N N . ALA A 1 109 ? 16.578 -1.917 -14.276 1.00 91.94 109 ALA A N 1
ATOM 861 C CA . ALA A 1 109 ? 15.721 -2.728 -15.143 1.00 91.94 109 ALA A CA 1
ATOM 862 C C . ALA A 1 109 ? 15.296 -4.031 -14.452 1.00 91.94 109 ALA A C 1
ATOM 864 O O . ALA A 1 109 ? 14.116 -4.359 -14.439 1.00 91.94 109 ALA A O 1
ATOM 865 N N . ASP A 1 110 ? 16.239 -4.706 -13.794 1.00 93.31 110 ASP A N 1
ATOM 866 C CA . ASP A 1 110 ? 15.949 -5.813 -12.887 1.00 93.31 110 ASP A CA 1
ATOM 867 C C . ASP A 1 110 ? 15.686 -5.264 -11.477 1.00 93.31 110 ASP A C 1
ATOM 869 O O . ASP A 1 110 ? 16.599 -4.845 -10.755 1.00 93.31 110 ASP A O 1
ATOM 873 N N . ASN A 1 111 ? 14.409 -5.162 -11.114 1.00 92.38 111 ASN A N 1
ATOM 874 C CA . ASN A 1 111 ? 13.972 -4.698 -9.804 1.00 92.38 111 ASN A CA 1
ATOM 875 C C . ASN A 1 111 ? 12.912 -5.632 -9.226 1.00 92.38 111 ASN A C 1
ATOM 877 O O . ASN A 1 111 ? 12.116 -6.222 -9.949 1.00 92.38 111 ASN A O 1
ATOM 881 N N . ARG A 1 112 ? 12.850 -5.672 -7.889 1.00 90.12 112 ARG A N 1
ATOM 882 C CA . ARG A 1 112 ? 11.935 -6.526 -7.111 1.00 90.12 112 ARG A CA 1
ATOM 883 C C . ARG A 1 112 ? 10.439 -6.319 -7.384 1.00 90.12 112 ARG A C 1
ATOM 885 O O . ARG A 1 112 ? 9.642 -7.048 -6.813 1.00 90.12 112 ARG A O 1
ATOM 892 N N . TYR A 1 113 ? 10.062 -5.283 -8.133 1.00 90.56 113 TYR A N 1
ATOM 893 C CA . TYR A 1 113 ? 8.670 -4.974 -8.456 1.00 90.56 113 TYR A CA 1
ATOM 894 C C . TYR A 1 113 ? 8.320 -5.317 -9.908 1.00 90.56 113 TYR A C 1
ATOM 896 O O . TYR A 1 113 ? 7.166 -5.143 -10.296 1.00 90.56 113 TYR A O 1
ATOM 904 N N . ASN A 1 114 ? 9.284 -5.780 -10.714 1.00 91.25 114 ASN A N 1
ATOM 905 C CA . ASN A 1 114 ? 9.101 -6.109 -12.129 1.00 91.25 114 ASN A CA 1
ATOM 906 C C . ASN A 1 114 ? 8.496 -4.941 -12.934 1.00 91.25 114 ASN A C 1
ATOM 908 O O . ASN A 1 114 ? 7.626 -5.136 -13.782 1.00 91.25 114 ASN A O 1
ATOM 912 N N . LEU A 1 115 ? 8.935 -3.714 -12.637 1.00 93.69 115 LEU A N 1
ATOM 913 C CA . LEU A 1 115 ? 8.475 -2.495 -13.308 1.00 93.69 115 LEU A CA 1
ATOM 914 C C . LEU A 1 115 ? 9.523 -1.938 -14.284 1.00 93.69 115 LEU A C 1
ATOM 916 O O . LEU A 1 115 ? 10.718 -2.113 -14.046 1.00 93.69 115 LEU A O 1
ATOM 920 N N . PRO A 1 116 ? 9.116 -1.213 -15.341 1.00 95.38 116 PRO A N 1
ATOM 921 C CA . PRO A 1 116 ? 10.050 -0.517 -16.224 1.00 95.38 116 PRO A CA 1
ATOM 922 C C . PRO A 1 116 ? 10.901 0.533 -15.494 1.00 95.38 116 PRO A C 1
ATOM 924 O O . PRO A 1 116 ? 10.477 1.121 -14.493 1.00 95.38 116 PRO A O 1
ATOM 927 N N . VAL A 1 117 ? 12.084 0.822 -16.037 1.00 96.81 117 VAL A N 1
ATOM 928 C CA . VAL A 1 117 ? 12.941 1.926 -15.569 1.00 96.81 117 VAL A CA 1
ATOM 929 C C . VAL A 1 117 ? 12.222 3.268 -15.754 1.00 96.81 117 VAL A C 1
ATOM 931 O O . VAL A 1 117 ? 11.382 3.411 -16.637 1.00 96.81 117 VAL A O 1
ATOM 934 N N . GLU A 1 118 ? 12.525 4.231 -14.885 1.00 96.56 118 GLU A N 1
ATOM 935 C CA . GLU A 1 118 ? 11.887 5.551 -14.772 1.00 96.56 118 GLU A CA 1
ATOM 936 C C . GLU A 1 118 ? 10.404 5.529 -14.347 1.00 96.56 118 G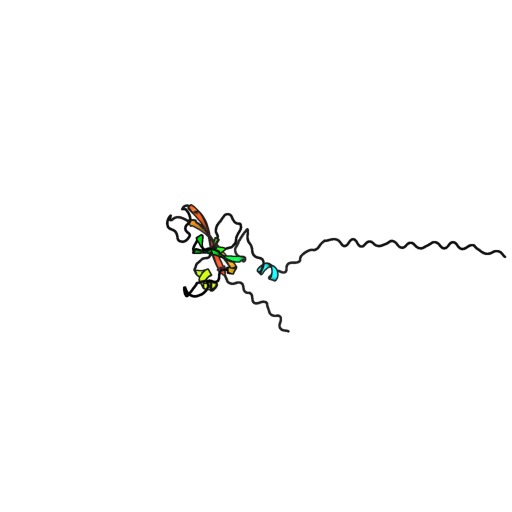LU A C 1
ATOM 938 O O . GLU A 1 118 ? 9.773 6.580 -14.219 1.00 96.56 118 GLU A O 1
ATOM 943 N N . THR A 1 119 ? 9.847 4.357 -14.012 1.00 96.81 119 THR A N 1
ATOM 944 C CA . THR A 1 119 ? 8.511 4.273 -13.401 1.00 96.81 119 THR A CA 1
ATOM 945 C C . THR A 1 119 ? 8.518 4.925 -12.018 1.00 96.81 119 THR A C 1
ATOM 947 O O . THR A 1 119 ? 9.359 4.608 -11.172 1.00 96.81 119 THR A O 1
ATOM 950 N N . LYS A 1 120 ? 7.554 5.816 -11.767 1.00 97.00 120 LYS A N 1
ATOM 951 C CA . LYS A 1 120 ? 7.313 6.429 -10.454 1.00 97.00 120 LYS A CA 1
ATOM 952 C C . LYS A 1 120 ? 6.375 5.561 -9.623 1.00 97.00 120 LYS A C 1
ATOM 954 O O . LYS A 1 120 ? 5.343 5.114 -10.119 1.00 97.00 120 LYS A O 1
ATOM 959 N N . VAL A 1 121 ? 6.723 5.340 -8.362 1.00 96.75 121 VAL A N 1
ATOM 960 C CA . VAL A 1 121 ? 5.943 4.527 -7.418 1.00 96.75 121 VAL A CA 1
ATOM 961 C C . VAL A 1 121 ? 5.984 5.141 -6.029 1.00 96.75 121 VAL A C 1
ATOM 963 O O . VAL A 1 121 ? 6.972 5.778 -5.668 1.00 96.75 121 VAL A O 1
ATOM 966 N N . TYR A 1 122 ? 4.963 4.884 -5.221 1.00 97.62 122 TYR A N 1
ATOM 967 C CA . TYR A 1 122 ? 5.020 5.167 -3.793 1.00 97.62 122 TYR A CA 1
ATOM 968 C C . TYR A 1 122 ? 5.521 3.947 -3.028 1.00 97.62 122 TYR A C 1
ATOM 970 O O . TYR A 1 122 ? 5.088 2.819 -3.279 1.00 97.62 122 TYR A O 1
ATOM 978 N N . ARG A 1 123 ? 6.421 4.166 -2.071 1.00 97.69 123 ARG A N 1
ATOM 979 C CA . ARG A 1 123 ? 6.771 3.181 -1.044 1.00 97.69 123 ARG A CA 1
ATOM 980 C C . ARG A 1 123 ? 6.172 3.632 0.275 1.00 97.69 123 ARG A C 1
ATOM 982 O O . ARG A 1 123 ? 6.456 4.734 0.726 1.00 97.69 123 ARG A O 1
ATOM 989 N N . VAL A 1 124 ? 5.369 2.773 0.884 1.00 98.25 124 VAL A N 1
ATOM 990 C CA . VAL A 1 124 ? 4.495 3.154 1.991 1.00 98.25 124 VAL A CA 1
ATOM 991 C C . VAL A 1 124 ? 4.852 2.380 3.251 1.00 98.25 124 VAL A C 1
ATOM 993 O O . VAL A 1 124 ? 4.989 1.152 3.208 1.00 98.25 124 VAL A O 1
ATOM 996 N N . ASP A 1 125 ? 4.989 3.094 4.365 1.00 98.38 125 ASP A N 1
ATOM 997 C CA . ASP A 1 125 ? 4.936 2.500 5.697 1.00 98.38 125 ASP A CA 1
ATOM 998 C C . ASP A 1 125 ? 3.488 2.502 6.191 1.00 98.38 125 ASP A C 1
ATOM 1000 O O . ASP A 1 125 ? 2.764 3.495 6.110 1.00 98.38 125 ASP A O 1
ATOM 1004 N N . VAL A 1 126 ? 3.064 1.341 6.673 1.00 98.00 126 VAL A N 1
ATOM 1005 C CA . VAL A 1 126 ? 1.727 1.091 7.200 1.00 98.00 126 VAL A CA 1
ATOM 1006 C C . VAL A 1 126 ? 1.852 0.511 8.600 1.00 98.00 126 VAL A C 1
ATOM 1008 O O . VAL A 1 126 ? 2.622 -0.433 8.823 1.00 98.00 126 VAL A O 1
ATOM 1011 N N . ASP A 1 127 ? 1.069 1.060 9.517 1.00 96.69 127 ASP A N 1
ATOM 1012 C CA . ASP A 1 127 ? 0.923 0.577 10.880 1.00 96.69 127 ASP A CA 1
ATOM 1013 C C . ASP A 1 127 ? -0.402 -0.180 11.065 1.00 96.69 127 ASP A C 1
ATOM 1015 O O . ASP A 1 127 ? -1.377 0.067 10.342 1.00 96.69 127 ASP A O 1
ATOM 1019 N N . PRO A 1 128 ? -0.460 -1.134 12.014 1.00 94.12 128 PRO A N 1
ATOM 1020 C CA . PRO A 1 128 ? -1.706 -1.803 12.363 1.00 94.12 128 PRO A CA 1
ATOM 1021 C C . PRO A 1 128 ? -2.774 -0.791 12.788 1.00 94.12 128 PRO A C 1
ATOM 1023 O O . PRO A 1 128 ? -2.491 0.138 13.543 1.00 94.12 128 PRO A O 1
ATOM 1026 N N . LEU A 1 129 ? -4.018 -0.994 12.352 1.00 89.31 129 LEU A N 1
ATOM 1027 C CA . LEU A 1 129 ? -5.142 -0.261 12.932 1.00 89.31 129 LEU A CA 1
ATOM 1028 C C . LEU A 1 129 ? -5.340 -0.698 14.379 1.00 89.31 129 LEU A C 1
ATOM 1030 O O . LEU A 1 129 ? -5.474 -1.892 14.657 1.00 89.31 129 LEU A O 1
ATOM 1034 N N . ASP A 1 130 ? -5.423 0.268 15.289 1.00 76.00 130 ASP A N 1
ATOM 1035 C CA . ASP A 1 130 ? -5.894 0.002 16.640 1.00 76.00 130 ASP A CA 1
ATOM 1036 C C . ASP A 1 130 ? -7.407 -0.252 16.597 1.00 76.00 130 ASP A C 1
ATOM 1038 O O . ASP A 1 130 ? -8.237 0.658 16.612 1.00 76.00 130 ASP A O 1
ATOM 1042 N N . VAL A 1 131 ? -7.778 -1.527 16.464 1.00 60.69 131 VAL A N 1
ATOM 1043 C CA . VAL A 1 131 ? -9.178 -1.968 16.479 1.00 60.69 131 VAL A CA 1
ATOM 1044 C C . VAL A 1 131 ? -9.662 -2.209 17.909 1.00 60.69 131 VAL A C 1
ATOM 1046 O O . VAL A 1 131 ? -10.729 -2.807 18.079 1.00 60.69 131 VAL A O 1
ATOM 1049 N N . GLN A 1 132 ? -8.954 -1.745 18.952 1.00 51.25 132 GLN A N 1
ATOM 1050 C CA . GLN A 1 132 ? -9.564 -1.655 20.275 1.00 51.25 132 GLN A CA 1
ATOM 1051 C C . GLN A 1 132 ? -10.679 -0.607 20.228 1.00 51.25 132 GLN A C 1
ATOM 1053 O O . GLN A 1 132 ? -10.549 0.550 20.618 1.00 51.25 132 GLN A O 1
ATOM 1058 N N . SER A 1 133 ? -11.846 -1.062 19.760 1.00 46.59 133 SER A N 1
ATOM 1059 C CA . SER A 1 133 ? -13.127 -0.622 20.272 1.00 46.59 133 SER A CA 1
ATOM 1060 C C . SER A 1 133 ? -12.916 -0.496 21.767 1.00 46.59 133 SER A C 1
ATOM 1062 O O . SER A 1 133 ? -12.658 -1.500 22.433 1.00 46.59 133 SER A O 1
ATOM 1064 N N . LYS A 1 134 ? -12.954 0.735 22.280 1.00 42.19 134 LYS A N 1
ATOM 1065 C CA . LYS A 1 134 ? -13.234 0.954 23.689 1.00 42.19 134 LYS A CA 1
ATOM 1066 C C . LYS A 1 134 ? -14.513 0.164 23.938 1.00 42.19 134 LYS A C 1
ATOM 1068 O O . LYS A 1 134 ? -15.597 0.622 23.583 1.00 42.19 134 LYS A O 1
ATOM 1073 N N . ARG A 1 135 ? -14.377 -1.077 24.415 1.00 47.53 135 ARG A N 1
ATOM 1074 C CA . ARG A 1 135 ? -15.480 -1.833 24.979 1.00 47.53 135 ARG A CA 1
ATOM 1075 C C . ARG A 1 135 ? -15.896 -0.947 26.130 1.00 47.53 135 ARG A C 1
ATOM 1077 O O . ARG A 1 135 ? -15.147 -0.831 27.093 1.00 47.53 135 ARG A O 1
ATOM 1084 N N . VAL A 1 136 ? -16.988 -0.214 25.957 1.00 50.22 136 VAL A N 1
ATOM 1085 C CA . VAL A 1 136 ? -17.626 0.466 27.076 1.00 50.22 136 VAL A CA 1
ATOM 1086 C C . VAL A 1 136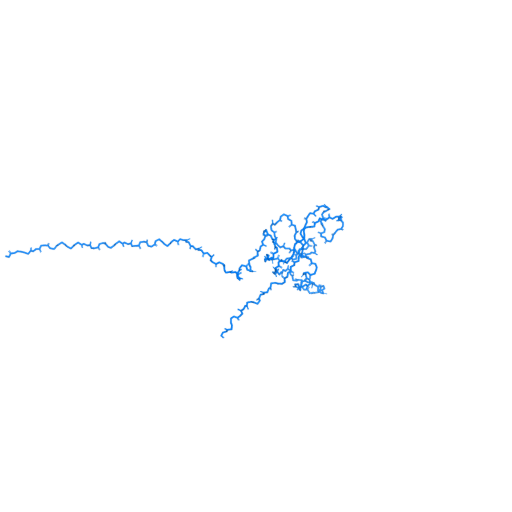 ? -17.908 -0.658 28.073 1.00 50.22 136 VAL A C 1
ATOM 1088 O O . VAL A 1 136 ? -18.599 -1.606 27.689 1.00 50.22 136 VAL A O 1
ATOM 1091 N N . PRO A 1 137 ? -17.285 -0.666 29.265 1.00 49.56 137 PRO A N 1
ATOM 1092 C CA . PRO A 1 137 ? -17.631 -1.650 30.276 1.00 49.56 137 PRO A CA 1
ATOM 1093 C C . PRO A 1 137 ? -19.124 -1.502 30.566 1.00 49.56 137 PRO A C 1
ATOM 1095 O O . PRO A 1 137 ? -19.611 -0.374 30.664 1.00 49.56 137 PRO A O 1
ATOM 1098 N N . ALA A 1 138 ? -19.828 -2.633 30.601 1.00 50.47 138 ALA A N 1
ATOM 1099 C CA . ALA A 1 138 ? -21.223 -2.696 31.021 1.00 50.47 138 ALA A CA 1
ATOM 1100 C C . ALA A 1 138 ? -21.384 -2.212 32.467 1.00 50.47 138 ALA A C 1
ATOM 1102 O O . ALA A 1 138 ? -20.428 -2.412 33.256 1.00 50.47 138 ALA A O 1
#

Radius of gyration: 29.84 Å; Cα contacts (8 Å, |Δi|>4): 195; chains: 1; bounding box: 111×56×47 Å

Solvent-accessible surface area (backbone atoms only — not comparable to full-atom values): 8726 Å² total; per-residue (Å²): 143,84,84,87,84,87,78,84,77,80,84,81,77,83,81,81,77,78,78,76,76,86,75,81,75,82,83,76,50,73,78,57,54,68,70,46,67,40,42,56,89,78,45,70,70,33,21,32,43,37,31,61,37,79,90,39,72,41,46,24,52,54,56,80,52,97,54,55,40,36,50,35,69,70,25,37,52,74,62,69,50,59,72,90,46,93,87,53,86,69,65,54,62,49,69,26,27,28,69,40,79,41,87,42,66,36,84,44,69,86,44,88,58,76,46,62,56,73,41,62,31,35,43,28,39,44,41,70,58,83,76,74,66,78,71,74,79,128

InterPro domains:
  IPR019460 Autophagy-related protein 11, C-terminal [PF10377] (20-127)
  IPR040040 Autophagy-related protein 11 [PTHR13222] (35-132)

Mean predicted aligned error: 12.34 Å

Nearest PDB structures (foldseek):
  7czg-assembly1_A  TM=9.507E-01  e=3.664E-11  Homo sapiens
  7czg-assembly2_D  TM=9.658E-01  e=5.301E-11  Homo sapiens
  6gma-assembly2_C  TM=9.454E-01  e=4.687E-11  Homo sapiens
  8yfk-assembly2_G  TM=8.592E-01  e=1.335E-10  Homo sapiens
  7ea2-assembly1_A  TM=7.963E-01  e=1.110E-10  Homo sapiens

Foldseek 3Di:
DDDDDDDPDDDDDDDPPPPPPPPPDDDQDPVNQLVDADQPPQDAFHKFKWFQDPLLRFIWTNHPDPATEGEDPVQCVQQVQDDPDPPDDGPGIDIWGWHDKDWDFACDCDDSRNDHGRGIHIYTHTHHDPPPPVPPDD

Organism: Haemonchus placei (NCBI:txid6290)

pLDDT: mean 81.45, std 19.29, range [35.88, 98.38]

Sequence (138 aa):
LAPSISGKRMRVEPISIKHKSRDTQTSVGLTTMDRMVSIEDIIEGSTVLVIWNDRHNAYMLFSSSAYSHFVKESSVRRLGLATVFPSLPRRNWILGKVSHLDLCIIRKADNRYNLPVETKVYRVDVDPLDVQSKRVPA

Secondary structure (DSSP, 8-state):
--PPPP-----------------------HHHHTTPPPSSS--TT-EEEEEEETTTTEEEE---SSSEEEEPHHHHHHTT-S-SSTTSPP--EEEEEEEEEEEEE---SS-TT---TT-EEEEEEEEEP---------